Protein AF-A0A9E3J1V5-F1 (afdb_monomer_lite)

Secondary structure (DSSP, 8-state):
-----HHHHHHHHHTT---------------HHHHHHHHHHHHHHHHHHHHHHHHHTGGGEEETTTS---HHHHHHHHHHHHTT----SEEE-SHHHHHHIIIIIHHHHHHHHHHHHHHHHHHHHHHHHHHHHHHHHHHHGGG--

pLDDT: mean 81.15, std 16.42, range [46.06, 97.5]

Sequence (145 aa):
MKLPGHDAIARQADEHLVTHKVKLPRKVVEHPFRQVAKRVLMALLVLAATALIVYADRDGYNDNSDQSVDFLDAWYYATVTLSTTGYGDITPVSDAARLTNIFVITPLRVLFLIILVGTTLEVLTERTREEWRLNRWRSTLRDHT

Foldseek 3Di:
DDDPDDVVVVVVVVVPPDPVVPPPPDPPPPDPPVVLVVLVVVLVVLLVVQLVVCQVVQLQKQAQPPGGQDSVNSSVCSCCVLVVVCPPRMDGNDPVVVVCCVPPSVVSSVVSCCSVVVVVCVVVVVVVVVVVVVVVVVVVVVPDD

Structure (mmCIF, N/CA/C/O backbone):
data_AF-A0A9E3J1V5-F1
#
_entry.id   AF-A0A9E3J1V5-F1
#
loop_
_atom_site.group_PDB
_atom_site.id
_atom_site.type_symbol
_atom_site.label_atom_id
_atom_site.label_alt_id
_atom_site.label_comp_id
_atom_site.label_asym_id
_atom_site.label_entity_id
_atom_site.label_seq_id
_atom_site.pdbx_PDB_ins_code
_atom_site.Cartn_x
_atom_site.Cartn_y
_atom_site.Cartn_z
_atom_site.occupancy
_atom_site.B_iso_or_equiv
_atom_site.auth_seq_id
_atom_site.auth_comp_id
_atom_site.auth_asym_id
_atom_site.auth_atom_id
_atom_site.pdbx_PDB_model_num
ATOM 1 N N . MET A 1 1 ? -60.449 1.696 69.834 1.00 47.94 1 MET A N 1
ATOM 2 C CA . MET A 1 1 ? -60.934 1.797 68.438 1.00 47.94 1 MET A CA 1
ATOM 3 C C . MET A 1 1 ? -59.713 1.972 67.536 1.00 47.94 1 MET A C 1
ATOM 5 O O . MET A 1 1 ? -58.871 2.790 67.874 1.00 47.94 1 MET A O 1
ATOM 9 N N . LYS A 1 2 ? -59.577 1.133 66.493 1.00 46.38 2 LYS A N 1
ATOM 10 C CA . LYS A 1 2 ? -58.537 1.147 65.431 1.00 46.38 2 LYS A CA 1
ATOM 11 C C . LYS A 1 2 ? -58.362 2.571 64.838 1.00 46.38 2 LYS A C 1
ATOM 13 O O . LYS A 1 2 ? -59.318 3.333 64.867 1.00 46.38 2 LYS A O 1
ATOM 18 N N . LEU A 1 3 ? -57.219 2.975 64.270 1.00 49.66 3 LEU A N 1
ATOM 19 C CA . LEU A 1 3 ? -56.563 2.329 63.121 1.00 49.66 3 LEU A CA 1
ATOM 20 C C . LEU A 1 3 ? -55.040 2.618 63.044 1.00 49.66 3 LEU A C 1
ATOM 22 O O . LEU A 1 3 ? -54.653 3.738 62.723 1.00 49.66 3 LEU A O 1
ATOM 26 N N . PRO A 1 4 ? -54.174 1.604 63.227 1.00 53.00 4 PRO A N 1
ATOM 27 C CA . PRO A 1 4 ? -52.813 1.594 62.700 1.00 53.00 4 PRO A CA 1
ATOM 28 C C . PRO A 1 4 ? -52.885 1.071 61.258 1.00 53.00 4 PRO A C 1
ATOM 30 O O . PRO A 1 4 ? -52.998 -0.132 61.035 1.00 53.00 4 PRO A O 1
ATOM 33 N N . GLY A 1 5 ? -52.952 1.967 60.275 1.00 53.50 5 GLY A N 1
ATOM 34 C CA . GLY A 1 5 ? -53.153 1.559 58.877 1.00 53.50 5 GLY A CA 1
ATOM 35 C C . GLY A 1 5 ? -52.588 2.500 57.818 1.00 53.50 5 GLY A C 1
ATOM 36 O O . GLY A 1 5 ? -52.397 2.064 56.688 1.00 53.50 5 GLY A O 1
ATOM 37 N N . HIS A 1 6 ? -52.277 3.755 58.155 1.00 54.00 6 HIS A N 1
ATOM 38 C CA . HIS A 1 6 ? -51.800 4.721 57.160 1.00 54.00 6 HIS A CA 1
ATOM 39 C C . HIS A 1 6 ? -50.276 4.720 56.959 1.00 54.00 6 HIS A C 1
ATOM 41 O O . HIS A 1 6 ? -49.824 4.951 55.841 1.00 54.00 6 HIS A O 1
ATOM 47 N N . ASP A 1 7 ? -49.484 4.341 57.965 1.00 54.81 7 ASP A N 1
ATOM 48 C CA . ASP A 1 7 ? -48.013 4.400 57.860 1.00 54.81 7 ASP A CA 1
ATOM 49 C C . ASP A 1 7 ? -47.397 3.218 57.094 1.00 54.81 7 ASP A C 1
ATOM 51 O O . ASP A 1 7 ? -46.296 3.323 56.551 1.00 54.81 7 ASP A O 1
ATOM 55 N N . ALA A 1 8 ? -48.108 2.090 57.007 1.00 55.12 8 ALA A N 1
ATOM 56 C CA . ALA A 1 8 ? -47.655 0.934 56.233 1.00 55.12 8 ALA A CA 1
ATOM 57 C C . ALA A 1 8 ? -47.765 1.184 54.719 1.00 55.12 8 ALA A C 1
ATOM 59 O O . ALA A 1 8 ? -46.887 0.776 53.965 1.00 55.12 8 ALA A O 1
ATOM 60 N N . ILE A 1 9 ? -48.801 1.912 54.286 1.00 53.47 9 ILE A N 1
ATOM 61 C CA . ILE A 1 9 ? -49.031 2.234 52.870 1.00 53.47 9 ILE A CA 1
ATOM 62 C C . ILE A 1 9 ? -48.003 3.266 52.378 1.00 53.47 9 ILE A C 1
ATOM 64 O O . ILE A 1 9 ? -47.515 3.152 51.257 1.00 53.47 9 ILE A O 1
ATOM 68 N N . ALA A 1 10 ? -47.605 4.217 53.231 1.00 53.44 10 ALA A N 1
ATOM 69 C CA . ALA A 1 10 ? -46.575 5.203 52.901 1.00 53.44 10 ALA A CA 1
ATOM 70 C C . ALA A 1 10 ? -45.182 4.569 52.719 1.00 53.44 10 ALA A C 1
ATOM 72 O O . ALA A 1 10 ? -44.477 4.913 51.776 1.00 53.44 10 ALA A O 1
ATOM 73 N N . ARG A 1 11 ? -44.803 3.584 53.551 1.00 53.88 11 ARG A N 1
ATOM 74 C CA . ARG A 1 11 ? -43.521 2.867 53.387 1.00 53.88 11 ARG A CA 1
ATOM 75 C C . ARG A 1 11 ? -43.477 1.975 52.149 1.00 53.88 11 ARG A C 1
ATOM 77 O O . ARG A 1 11 ? -42.423 1.830 51.544 1.00 53.88 11 ARG A O 1
ATOM 84 N N . GLN A 1 12 ? -44.610 1.391 51.767 1.00 51.72 12 GLN A N 1
ATOM 85 C CA . GLN A 1 12 ? -44.681 0.496 50.612 1.00 51.72 12 GLN A CA 1
ATOM 86 C C . GLN A 1 12 ? -44.705 1.258 49.274 1.00 51.72 12 GLN A C 1
ATOM 88 O O . GLN A 1 12 ? -44.322 0.706 48.243 1.00 51.72 12 GLN A O 1
ATOM 93 N N . ALA A 1 13 ? -45.115 2.533 49.290 1.00 52.56 13 ALA A N 1
ATOM 94 C CA . ALA A 1 13 ? -45.064 3.418 48.128 1.00 52.56 13 ALA A CA 1
ATOM 95 C C . ALA A 1 13 ? -43.626 3.844 47.765 1.00 52.56 13 ALA A C 1
ATOM 97 O O . ALA A 1 13 ? -43.323 3.977 46.580 1.00 52.56 13 ALA A O 1
ATOM 98 N N . ASP A 1 14 ? -42.732 3.979 48.753 1.00 50.06 14 ASP A N 1
ATOM 99 C CA . ASP A 1 14 ? -41.327 4.360 48.532 1.00 50.06 14 ASP A CA 1
ATOM 100 C C . ASP A 1 14 ? -40.445 3.198 48.036 1.00 50.06 14 ASP A C 1
ATOM 102 O O . ASP A 1 14 ? -39.508 3.418 47.269 1.00 50.06 14 ASP A O 1
ATOM 106 N N . GLU A 1 15 ? -40.756 1.942 48.378 1.00 51.31 15 GLU A N 1
ATOM 107 C CA . GLU A 1 15 ? -40.025 0.777 47.836 1.00 51.31 15 GLU A CA 1
ATOM 108 C C . GLU A 1 15 ? -40.321 0.517 46.349 1.00 51.31 15 GLU A C 1
ATOM 110 O O . GLU A 1 15 ? -39.544 -0.143 45.656 1.00 51.31 15 GLU A O 1
ATOM 115 N N . HIS A 1 16 ? -41.412 1.084 45.829 1.00 47.44 16 HIS A N 1
ATOM 116 C CA . HIS A 1 16 ? -41.787 1.022 44.418 1.00 47.44 16 HIS A CA 1
ATOM 117 C C . HIS A 1 16 ? -41.194 2.159 43.573 1.00 47.44 16 HIS A C 1
ATOM 119 O O . HIS A 1 16 ? -41.630 2.366 42.436 1.00 47.44 16 HIS A O 1
ATOM 125 N N . LEU A 1 17 ? -40.158 2.855 44.063 1.00 55.84 17 LEU A N 1
ATOM 126 C CA . LEU A 1 17 ? -39.291 3.718 43.256 1.00 55.84 17 LEU A CA 1
ATOM 127 C C . LEU A 1 17 ? -38.452 2.869 42.293 1.00 55.84 17 LEU A C 1
ATOM 129 O O . LEU A 1 17 ? -37.264 2.612 42.474 1.00 55.84 17 LEU A O 1
ATOM 133 N N . VAL A 1 18 ? -39.150 2.407 41.256 1.00 56.94 18 VAL A N 1
ATOM 134 C CA . VAL A 1 18 ? -38.727 2.256 39.869 1.00 56.94 18 VAL A CA 1
ATOM 135 C C . VAL A 1 18 ? -37.211 2.327 39.727 1.00 56.94 18 VAL A C 1
ATOM 137 O O . VAL A 1 18 ? -36.639 3.342 39.330 1.00 56.94 18 VAL A O 1
ATOM 140 N N . THR A 1 19 ? -36.543 1.202 39.978 1.00 57.81 19 THR A N 1
ATOM 141 C CA . THR A 1 19 ? -35.204 0.976 39.441 1.00 57.81 19 THR A CA 1
ATOM 142 C C . THR A 1 19 ? -35.365 0.777 37.936 1.00 57.81 19 THR A C 1
ATOM 144 O O . THR A 1 19 ? -35.211 -0.323 37.401 1.00 57.81 19 THR A O 1
ATOM 147 N N . HIS A 1 20 ? -35.734 1.844 37.222 1.00 57.59 20 HIS A N 1
ATOM 148 C CA . HIS A 1 20 ? -35.626 1.906 35.780 1.00 57.59 20 HIS A CA 1
ATOM 149 C C . HIS A 1 20 ? -34.128 1.838 35.510 1.00 57.59 20 HIS A C 1
ATOM 151 O O . HIS A 1 20 ? -33.427 2.845 35.456 1.00 57.59 20 HIS A O 1
ATOM 157 N N . LYS A 1 21 ? -33.598 0.614 35.406 1.00 58.81 21 LYS A N 1
ATOM 158 C CA . LYS A 1 21 ? -32.290 0.377 34.815 1.00 58.81 21 LYS A CA 1
ATOM 159 C C . LYS A 1 21 ? -32.401 0.923 33.403 1.00 58.81 21 LYS A C 1
ATOM 161 O O . LYS A 1 21 ? -32.936 0.252 32.522 1.00 58.81 21 LYS A O 1
ATOM 166 N N . VAL A 1 22 ? -31.951 2.161 33.225 1.00 62.31 22 VAL A N 1
ATOM 167 C CA . VAL A 1 22 ? -31.803 2.823 31.936 1.00 62.31 22 VAL A CA 1
ATOM 168 C C . VAL A 1 22 ? -30.819 1.969 31.145 1.00 62.31 22 VAL A C 1
ATOM 170 O O . VAL A 1 22 ? -29.602 2.115 31.241 1.00 62.31 22 VAL A O 1
ATOM 173 N N . LYS A 1 23 ? -31.348 0.986 30.414 1.00 59.56 23 LYS A N 1
ATOM 174 C CA . LYS A 1 23 ? -30.593 0.228 29.427 1.00 59.56 23 LYS A CA 1
ATOM 175 C C . LYS A 1 23 ? -30.380 1.188 28.271 1.00 59.56 23 LYS A C 1
ATOM 177 O O . LYS A 1 23 ? -31.231 1.315 27.397 1.00 59.56 23 LYS A O 1
ATOM 182 N N . LEU A 1 24 ? -29.263 1.910 28.319 1.00 64.56 24 LEU A N 1
ATOM 183 C CA . LEU A 1 24 ? -28.797 2.700 27.189 1.00 64.56 24 LEU A CA 1
ATOM 184 C C . LEU A 1 24 ? -28.819 1.793 25.948 1.00 64.56 24 LEU A C 1
ATOM 186 O O . LEU A 1 24 ? -28.307 0.670 26.036 1.00 64.56 24 LEU A O 1
ATOM 190 N N . PRO A 1 25 ? -29.418 2.227 24.824 1.00 63.81 25 PRO A N 1
ATOM 191 C CA . PRO A 1 25 ? -29.404 1.461 23.590 1.00 63.81 25 PRO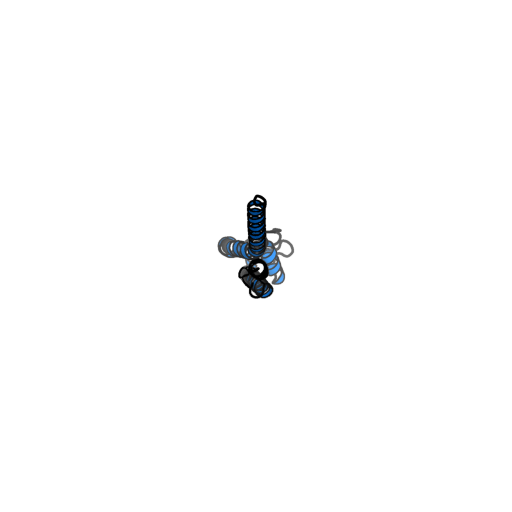 A CA 1
ATOM 192 C C . PRO A 1 25 ? -27.947 1.301 23.165 1.00 63.81 25 PRO A C 1
ATOM 194 O O . PRO A 1 25 ? -27.320 2.209 22.619 1.00 63.81 25 PRO A O 1
ATOM 197 N N . ARG A 1 26 ? -27.369 0.146 23.488 1.00 58.62 26 ARG A N 1
ATOM 198 C CA . ARG A 1 26 ? -26.054 -0.241 23.004 1.00 58.62 26 ARG A CA 1
ATOM 199 C C . ARG A 1 26 ? -26.252 -0.452 21.511 1.00 58.62 26 ARG A C 1
ATOM 201 O O . ARG A 1 26 ? -27.058 -1.300 21.134 1.00 58.62 26 ARG A O 1
ATOM 208 N N . LYS A 1 27 ? -25.587 0.348 20.670 1.00 57.09 27 LYS A N 1
ATOM 209 C CA . LYS A 1 27 ? -25.527 0.059 19.234 1.00 57.09 27 LYS A CA 1
ATOM 210 C C . LYS A 1 27 ? -25.061 -1.387 19.119 1.00 57.09 27 LYS A C 1
ATOM 212 O O . LYS A 1 27 ? -23.949 -1.712 19.533 1.00 57.09 27 LYS A O 1
ATOM 217 N N . VAL A 1 28 ? -25.952 -2.265 18.671 1.00 54.28 28 VAL A N 1
ATOM 218 C CA . VAL A 1 28 ? -25.609 -3.644 18.356 1.00 54.28 28 VAL A CA 1
ATOM 219 C C . VAL A 1 28 ? -24.644 -3.521 17.188 1.00 54.28 28 VAL A C 1
ATOM 221 O O . VAL A 1 28 ? -25.047 -3.157 16.089 1.00 54.28 28 VAL A O 1
ATOM 224 N N . VAL A 1 29 ? -23.350 -3.677 17.463 1.00 59.50 29 VAL A N 1
ATOM 225 C CA . VAL A 1 29 ? -22.313 -3.694 16.434 1.00 59.50 29 VAL A CA 1
ATOM 226 C C . VAL A 1 29 ? -22.612 -4.924 15.588 1.00 59.50 29 VAL A C 1
ATOM 228 O O . VAL A 1 29 ? -22.321 -6.047 15.998 1.00 59.50 29 VAL A O 1
ATOM 231 N N . GLU A 1 30 ? -23.303 -4.739 14.466 1.00 56.22 30 GLU A N 1
ATOM 232 C CA . GLU A 1 30 ? -23.603 -5.822 13.539 1.00 56.22 30 GLU A CA 1
ATOM 233 C C . GLU A 1 30 ? -22.280 -6.453 13.077 1.00 56.22 30 GLU A C 1
ATOM 235 O O . GLU A 1 30 ? -21.488 -5.849 12.358 1.00 56.22 30 GLU A O 1
ATOM 240 N N . HIS A 1 31 ? -22.038 -7.673 13.561 1.00 67.12 31 HIS A N 1
ATOM 241 C CA . HIS A 1 31 ? -20.937 -8.582 13.241 1.00 67.12 31 HIS A CA 1
ATOM 242 C C . HIS A 1 31 ? -19.545 -7.932 13.070 1.00 67.12 31 HIS A C 1
ATOM 244 O O . HIS A 1 31 ? -19.084 -7.768 11.935 1.00 67.12 31 HIS A O 1
ATOM 250 N N . PRO A 1 32 ? -18.805 -7.699 14.175 1.00 72.56 32 PRO A N 1
ATOM 251 C CA . PRO A 1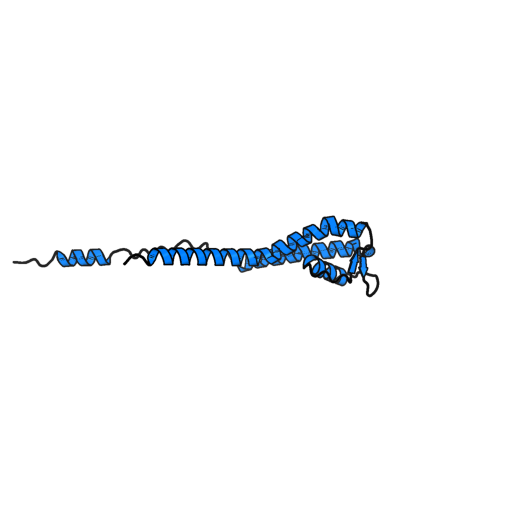 32 ? -17.422 -7.202 14.158 1.00 72.56 32 PRO A CA 1
ATOM 252 C C . PRO A 1 32 ? -16.521 -7.946 13.158 1.00 72.56 32 PRO A C 1
ATOM 254 O O . PRO A 1 32 ? -15.765 -7.340 12.403 1.00 72.56 32 PRO A O 1
ATOM 257 N N . PHE A 1 33 ? -16.683 -9.269 13.064 1.00 79.81 33 PHE A N 1
ATOM 258 C CA . PHE A 1 33 ? -15.940 -10.109 12.122 1.00 79.81 33 PHE A CA 1
ATOM 259 C C . PHE A 1 33 ? -16.212 -9.784 10.649 1.00 79.81 33 PHE A C 1
ATOM 261 O O . PHE A 1 33 ? -15.290 -9.835 9.842 1.00 79.81 33 PHE A O 1
ATOM 268 N N . ARG A 1 34 ? -17.446 -9.417 10.273 1.00 83.88 34 ARG A N 1
ATOM 269 C CA . ARG A 1 34 ? -17.776 -9.065 8.880 1.00 83.88 34 ARG A CA 1
ATOM 270 C C . ARG A 1 34 ? -17.138 -7.742 8.471 1.00 83.88 34 ARG A C 1
ATOM 272 O O . ARG A 1 34 ? -16.730 -7.601 7.322 1.00 83.88 34 ARG A O 1
ATOM 279 N N . GLN A 1 35 ? -17.044 -6.785 9.392 1.00 83.31 35 GLN A N 1
ATOM 280 C CA . GLN A 1 35 ? -16.392 -5.502 9.126 1.00 83.31 35 GLN A CA 1
ATOM 281 C C . GLN A 1 35 ? -14.884 -5.679 8.926 1.00 83.31 35 GLN A C 1
ATOM 283 O O . GLN A 1 35 ? -14.337 -5.185 7.940 1.00 83.31 35 GLN A O 1
ATOM 288 N N . VAL A 1 36 ? -14.235 -6.456 9.800 1.00 86.31 36 VAL A N 1
ATOM 289 C CA . VAL A 1 36 ? -12.813 -6.801 9.661 1.00 86.31 36 VAL A CA 1
ATOM 290 C C . VAL A 1 36 ? -12.571 -7.578 8.367 1.00 86.31 36 VAL A C 1
ATOM 292 O O . VAL A 1 36 ? -11.704 -7.197 7.588 1.00 86.31 36 VAL A O 1
ATOM 295 N N . ALA A 1 37 ? -13.381 -8.601 8.076 1.00 88.88 37 ALA A N 1
ATOM 296 C CA . ALA A 1 37 ? -13.244 -9.400 6.860 1.00 88.88 37 ALA A CA 1
ATOM 297 C C . ALA A 1 37 ? -13.365 -8.553 5.584 1.00 88.88 37 ALA A C 1
ATOM 299 O O . ALA A 1 37 ? -12.544 -8.695 4.683 1.00 88.88 37 ALA A O 1
ATOM 300 N N . LYS A 1 38 ? -14.333 -7.626 5.513 1.00 90.25 38 LYS A N 1
ATOM 301 C CA . LYS A 1 38 ? -14.459 -6.700 4.373 1.00 90.25 38 LYS A CA 1
ATOM 302 C C . LYS A 1 38 ? -13.211 -5.835 4.193 1.00 90.25 38 LYS A C 1
ATOM 304 O O . LYS A 1 38 ? -12.789 -5.620 3.064 1.00 90.25 38 LYS A O 1
ATOM 309 N N . ARG A 1 39 ? -12.612 -5.344 5.281 1.00 90.31 39 ARG A N 1
ATOM 310 C CA . ARG A 1 39 ? -11.388 -4.529 5.214 1.00 90.31 39 ARG A CA 1
ATOM 311 C C . ARG A 1 39 ? -10.175 -5.328 4.783 1.00 90.31 39 ARG A C 1
ATOM 313 O O . ARG A 1 39 ? -9.455 -4.873 3.905 1.00 90.31 39 ARG A O 1
ATOM 320 N N . VAL A 1 40 ? -9.993 -6.521 5.345 1.00 91.38 40 VAL A N 1
ATOM 321 C CA . VAL A 1 40 ? -8.934 -7.443 4.918 1.00 91.38 40 VAL A CA 1
ATOM 322 C C . VAL A 1 40 ? -9.098 -7.772 3.437 1.00 91.38 40 VAL A C 1
ATOM 324 O O . VAL A 1 40 ? -8.132 -7.682 2.692 1.00 91.38 40 VAL A O 1
ATOM 327 N N . LEU A 1 41 ? -10.322 -8.048 2.981 1.00 94.44 41 LEU A N 1
ATOM 328 C CA . LEU A 1 41 ? -10.600 -8.279 1.566 1.00 94.44 41 LEU A CA 1
ATOM 329 C C . LEU A 1 41 ? -10.233 -7.062 0.704 1.00 94.44 41 LEU A C 1
ATOM 331 O O . LEU A 1 41 ? -9.557 -7.224 -0.301 1.00 94.44 41 LEU A O 1
ATOM 335 N N . MET A 1 42 ? -10.622 -5.844 1.098 1.00 94.44 42 MET A N 1
ATOM 336 C CA . MET A 1 42 ? -10.242 -4.622 0.374 1.00 94.44 42 MET A CA 1
ATOM 337 C C . MET A 1 42 ? -8.721 -4.414 0.341 1.00 94.44 42 MET A C 1
ATOM 339 O O . MET A 1 42 ? -8.185 -4.077 -0.710 1.00 94.44 42 MET A O 1
ATOM 343 N N . ALA A 1 43 ? -8.016 -4.648 1.453 1.00 94.00 43 ALA A N 1
ATOM 344 C CA . ALA A 1 43 ? -6.557 -4.558 1.507 1.00 94.00 43 ALA A CA 1
ATOM 345 C C . ALA A 1 43 ? -5.892 -5.588 0.581 1.00 94.00 43 ALA A C 1
ATOM 347 O O . ALA A 1 43 ? -4.986 -5.239 -0.172 1.00 94.00 43 ALA A O 1
ATOM 348 N N . LEU A 1 44 ? -6.383 -6.832 0.583 1.00 95.75 44 LEU A N 1
ATOM 349 C CA . LEU A 1 44 ? -5.922 -7.886 -0.323 1.00 95.75 44 LEU A CA 1
ATOM 350 C C . LEU A 1 44 ? -6.201 -7.544 -1.789 1.00 95.75 44 LEU A C 1
ATOM 352 O O . LEU A 1 44 ? -5.356 -7.813 -2.634 1.00 95.75 44 LEU A O 1
ATOM 356 N N . LEU A 1 45 ? -7.341 -6.920 -2.101 1.00 96.69 45 LEU A N 1
ATOM 357 C CA . LEU A 1 45 ? -7.654 -6.463 -3.457 1.00 96.69 45 LEU A CA 1
ATOM 358 C C . LEU A 1 45 ? -6.708 -5.352 -3.920 1.00 96.69 45 LEU A C 1
ATOM 360 O O . LEU A 1 45 ? -6.234 -5.405 -5.049 1.00 96.69 45 LEU A O 1
ATOM 364 N N . VAL A 1 46 ? -6.405 -4.372 -3.063 1.00 96.81 46 VAL A N 1
ATOM 365 C CA . VAL A 1 46 ? -5.428 -3.310 -3.373 1.00 96.81 46 VAL A CA 1
ATOM 366 C C . VAL A 1 46 ? -4.039 -3.905 -3.607 1.00 96.81 46 VAL A C 1
ATOM 368 O O . VAL A 1 46 ? -3.357 -3.532 -4.564 1.00 96.81 46 VAL A O 1
ATOM 371 N N . LEU A 1 47 ? -3.638 -4.859 -2.767 1.00 97.06 47 LEU A N 1
ATOM 372 C CA . LEU A 1 47 ? -2.362 -5.557 -2.887 1.00 97.06 47 LEU A CA 1
ATOM 373 C C . LEU A 1 47 ? -2.287 -6.371 -4.183 1.00 97.06 47 LEU A C 1
ATOM 375 O O . LEU A 1 47 ? -1.343 -6.197 -4.949 1.00 97.06 47 LEU A O 1
ATOM 379 N N . ALA A 1 48 ? -3.306 -7.179 -4.474 1.00 97.50 48 ALA A N 1
ATOM 380 C CA . ALA A 1 48 ? -3.389 -7.957 -5.705 1.00 97.50 48 ALA A CA 1
ATOM 381 C C . ALA A 1 48 ? -3.406 -7.059 -6.950 1.00 97.50 48 ALA A C 1
ATOM 383 O O . ALA A 1 48 ? -2.696 -7.334 -7.910 1.00 97.50 48 ALA A O 1
ATOM 384 N N . ALA A 1 49 ? -4.168 -5.961 -6.932 1.00 97.50 49 ALA A N 1
ATOM 385 C CA . ALA A 1 49 ? -4.193 -4.996 -8.028 1.00 97.50 49 ALA A CA 1
ATOM 386 C C . ALA A 1 49 ? -2.804 -4.394 -8.272 1.00 97.50 49 ALA A C 1
ATOM 388 O O . ALA A 1 49 ? -2.359 -4.325 -9.412 1.00 97.50 49 ALA A O 1
ATOM 389 N N . THR A 1 50 ? -2.096 -4.017 -7.206 1.00 96.75 50 THR A N 1
ATOM 390 C CA . THR A 1 50 ? -0.737 -3.467 -7.307 1.00 96.75 50 THR A CA 1
ATOM 391 C C . THR A 1 50 ? 0.241 -4.505 -7.852 1.00 96.75 50 THR A C 1
ATOM 393 O O . THR A 1 50 ? 0.998 -4.195 -8.765 1.00 96.75 50 THR A O 1
ATOM 396 N N . ALA A 1 51 ? 0.188 -5.744 -7.356 1.00 96.81 51 ALA A N 1
ATOM 397 C CA . ALA A 1 51 ? 1.023 -6.839 -7.845 1.00 96.81 51 ALA A CA 1
ATOM 398 C C . ALA A 1 51 ? 0.774 -7.131 -9.332 1.00 96.81 51 ALA A C 1
ATOM 400 O O . ALA A 1 51 ? 1.721 -7.306 -10.090 1.00 96.81 51 ALA A O 1
ATOM 401 N N . LEU A 1 52 ? -0.487 -7.119 -9.776 1.00 97.00 52 LEU A N 1
ATOM 402 C CA . LEU A 1 52 ? -0.838 -7.307 -11.186 1.00 97.00 52 LEU A CA 1
ATOM 403 C C . LEU A 1 52 ? -0.357 -6.153 -12.071 1.00 97.00 52 LEU A C 1
ATOM 405 O O . LEU A 1 52 ? 0.121 -6.407 -13.171 1.00 97.00 52 LEU A O 1
ATOM 409 N N . ILE A 1 53 ? -0.457 -4.905 -11.600 1.00 95.50 53 ILE A N 1
ATOM 410 C CA . ILE A 1 53 ? 0.060 -3.732 -12.322 1.00 95.50 53 ILE A CA 1
ATOM 411 C C . ILE A 1 53 ? 1.577 -3.847 -12.496 1.00 95.50 53 ILE A C 1
ATOM 413 O O . ILE A 1 53 ? 2.077 -3.680 -13.603 1.00 95.50 53 ILE A O 1
ATOM 417 N N . VAL A 1 54 ? 2.296 -4.179 -11.422 1.00 95.06 54 VAL A N 1
ATOM 418 C CA . VAL A 1 54 ? 3.758 -4.342 -11.445 1.00 95.06 54 VAL A CA 1
ATOM 419 C C . VAL A 1 54 ? 4.160 -5.510 -12.338 1.00 95.06 54 VAL A C 1
ATOM 421 O O . VAL A 1 54 ? 5.080 -5.379 -13.131 1.00 95.06 54 VAL A O 1
ATOM 424 N N . TYR A 1 55 ? 3.443 -6.633 -12.266 1.00 95.06 55 TYR A N 1
ATOM 425 C CA . TYR A 1 55 ? 3.707 -7.786 -13.122 1.00 95.06 55 TYR A CA 1
ATOM 426 C C . TYR A 1 55 ? 3.458 -7.484 -14.607 1.00 95.06 55 TYR A C 1
ATOM 428 O O . TYR A 1 55 ? 4.190 -7.968 -15.466 1.00 95.06 55 TYR A O 1
ATOM 436 N N . ALA A 1 56 ? 2.445 -6.672 -14.923 1.00 93.88 56 ALA A N 1
ATOM 437 C CA . ALA A 1 56 ? 2.175 -6.242 -16.292 1.00 93.88 56 ALA A CA 1
ATOM 438 C C . ALA A 1 56 ? 3.248 -5.280 -16.833 1.00 93.88 56 ALA A C 1
ATOM 440 O O . ALA A 1 56 ? 3.555 -5.331 -18.019 1.00 93.88 56 ALA A O 1
ATOM 441 N N . ASP A 1 57 ? 3.825 -4.437 -15.973 1.00 91.62 57 ASP A N 1
ATOM 442 C CA . ASP A 1 57 ? 4.889 -3.477 -16.308 1.00 91.62 57 ASP A CA 1
ATOM 443 C C . ASP A 1 57 ? 6.296 -4.000 -15.950 1.00 91.62 57 ASP A C 1
ATOM 445 O O . ASP A 1 57 ? 7.246 -3.229 -15.836 1.00 91.62 57 ASP A O 1
ATOM 449 N N . ARG A 1 58 ? 6.444 -5.320 -15.751 1.00 90.88 58 ARG A N 1
ATOM 450 C CA . ARG A 1 58 ? 7.656 -5.957 -15.199 1.00 90.88 58 ARG A CA 1
ATOM 451 C C . ARG A 1 58 ? 8.936 -5.654 -15.972 1.00 90.88 58 ARG A C 1
ATOM 453 O O . ARG A 1 58 ? 9.996 -5.573 -15.367 1.00 90.88 58 ARG A O 1
ATOM 460 N N . ASP A 1 59 ? 8.834 -5.431 -17.282 1.00 90.12 59 ASP A N 1
ATOM 461 C CA . ASP A 1 59 ? 9.977 -5.106 -18.145 1.00 90.12 59 ASP A CA 1
ATOM 462 C C . ASP A 1 59 ? 10.597 -3.738 -17.784 1.00 90.12 59 ASP A C 1
ATOM 464 O O . ASP A 1 59 ? 11.732 -3.437 -18.146 1.00 90.12 59 ASP A O 1
ATOM 468 N N . GLY A 1 60 ? 9.850 -2.890 -17.067 1.00 90.06 60 GLY A N 1
ATOM 469 C CA . GLY A 1 60 ? 10.307 -1.610 -16.539 1.00 90.06 60 GLY A CA 1
ATOM 470 C C . GLY A 1 60 ? 10.987 -1.679 -15.169 1.00 90.06 60 GLY A C 1
ATOM 471 O O . GLY A 1 60 ? 11.439 -0.642 -14.669 1.00 90.06 60 GLY A O 1
ATOM 472 N N . TYR A 1 61 ? 11.055 -2.863 -14.561 1.00 92.69 61 TYR A N 1
ATOM 473 C CA . TYR A 1 61 ? 11.626 -3.096 -13.239 1.00 92.69 61 TYR A CA 1
ATOM 474 C C . TYR A 1 61 ? 12.919 -3.900 -13.337 1.00 92.69 61 TYR A C 1
ATOM 476 O O . TYR A 1 61 ? 13.100 -4.712 -14.237 1.00 92.69 61 TYR A O 1
ATOM 484 N N . ASN A 1 62 ? 13.818 -3.665 -12.386 1.00 92.06 62 ASN A N 1
ATOM 485 C CA . ASN A 1 62 ? 15.052 -4.422 -12.248 1.00 92.06 62 ASN A CA 1
ATOM 486 C C . ASN A 1 62 ? 15.119 -5.033 -10.849 1.00 92.06 62 ASN A C 1
ATOM 488 O O . ASN A 1 62 ? 15.013 -4.300 -9.858 1.00 92.06 62 ASN A O 1
ATOM 492 N N . ASP A 1 63 ? 15.312 -6.348 -10.792 1.00 92.31 63 ASP A N 1
ATOM 493 C CA . ASP A 1 63 ? 15.713 -7.065 -9.584 1.00 92.31 63 ASP A CA 1
ATOM 494 C C . ASP A 1 63 ? 17.246 -7.111 -9.518 1.00 92.31 63 ASP A C 1
ATOM 496 O O . ASP A 1 63 ? 17.920 -7.450 -10.4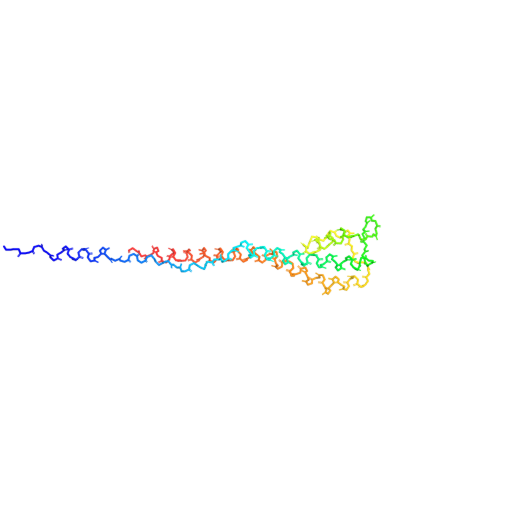92 1.00 92.31 63 ASP A O 1
ATOM 500 N N . ASN A 1 64 ? 17.823 -6.757 -8.373 1.00 87.38 64 ASN A N 1
ATOM 501 C CA . ASN A 1 64 ? 19.270 -6.829 -8.173 1.00 87.38 64 ASN A CA 1
ATOM 502 C C . ASN A 1 64 ? 19.830 -8.265 -8.179 1.00 87.38 64 ASN A C 1
ATOM 504 O O . ASN A 1 64 ? 21.042 -8.433 -8.320 1.00 87.38 64 ASN A O 1
ATOM 508 N N . SER A 1 65 ? 18.984 -9.279 -8.004 1.00 86.19 65 SER A N 1
ATOM 509 C CA . SER A 1 65 ? 19.379 -10.686 -7.900 1.00 86.19 65 SER A CA 1
ATOM 510 C C . SER A 1 65 ? 19.605 -11.321 -9.272 1.00 86.19 65 SER A C 1
ATOM 512 O O . SER A 1 65 ? 20.663 -11.905 -9.509 1.00 86.19 65 SER A O 1
ATOM 514 N N . ASP A 1 66 ? 18.642 -11.191 -10.186 1.00 86.25 66 ASP A N 1
ATOM 515 C CA . ASP A 1 66 ? 18.671 -11.847 -11.501 1.00 86.25 66 ASP A CA 1
ATOM 516 C C . ASP A 1 66 ? 18.218 -10.956 -12.676 1.00 86.25 66 ASP A C 1
ATOM 518 O O . ASP A 1 66 ? 18.190 -11.420 -13.816 1.00 86.25 66 ASP A O 1
ATOM 522 N N . GLN A 1 67 ? 17.983 -9.660 -12.429 1.00 82.50 67 GLN A N 1
ATOM 523 C CA . GLN A 1 67 ? 17.602 -8.638 -13.419 1.00 82.50 67 GLN A CA 1
ATOM 524 C C . GLN A 1 67 ? 16.218 -8.825 -14.055 1.00 82.50 67 GLN A C 1
ATOM 526 O O . GLN A 1 67 ? 15.875 -8.095 -14.986 1.00 82.50 67 GLN A O 1
ATOM 531 N N . SER A 1 68 ? 15.395 -9.745 -13.553 1.00 87.25 68 SER A N 1
ATOM 532 C CA . SER A 1 68 ? 14.023 -9.941 -14.023 1.00 87.25 68 SER A CA 1
ATOM 533 C C . SER A 1 68 ? 13.038 -9.937 -12.863 1.00 87.25 68 SER A C 1
ATOM 535 O O . SER A 1 68 ? 13.395 -10.258 -11.744 1.00 87.25 68 SER A O 1
ATOM 537 N N . VAL A 1 69 ? 11.789 -9.548 -13.120 1.00 91.62 69 VAL A N 1
ATOM 538 C CA . VAL A 1 69 ? 10.729 -9.595 -12.104 1.00 91.62 69 VAL A CA 1
ATOM 539 C C . VAL A 1 69 ? 9.729 -10.677 -12.485 1.00 91.62 69 VAL A C 1
ATOM 541 O O . VAL A 1 69 ? 8.966 -10.528 -13.449 1.00 91.62 69 VAL A O 1
ATOM 544 N N . ASP A 1 70 ? 9.713 -11.763 -11.715 1.00 94.00 70 ASP A N 1
ATOM 545 C CA . ASP A 1 70 ? 8.720 -12.818 -11.855 1.00 94.00 70 ASP A CA 1
ATOM 546 C C . ASP A 1 70 ? 7.407 -12.472 -11.141 1.00 94.00 70 ASP A C 1
ATOM 548 O O . ASP A 1 70 ? 7.237 -11.443 -10.481 1.00 94.00 70 ASP A O 1
ATOM 552 N N . PHE A 1 71 ? 6.409 -13.347 -11.292 1.00 93.50 71 PHE A N 1
ATOM 553 C CA . PHE A 1 71 ? 5.099 -13.146 -10.672 1.00 93.50 71 PHE A CA 1
ATOM 554 C C . PHE A 1 71 ? 5.198 -13.037 -9.148 1.00 93.50 71 PHE A C 1
ATOM 556 O O . PHE A 1 71 ? 4.552 -12.178 -8.553 1.00 93.50 71 PHE A O 1
ATOM 563 N N . LEU A 1 72 ? 6.013 -13.879 -8.508 1.00 95.00 72 LEU A N 1
ATOM 564 C CA . LEU A 1 72 ? 6.205 -13.821 -7.059 1.00 95.00 72 LEU A CA 1
ATOM 565 C C . LEU A 1 72 ? 6.934 -12.542 -6.633 1.00 95.00 72 LEU A C 1
ATOM 567 O O . LEU A 1 72 ? 6.539 -11.933 -5.637 1.00 95.00 72 LEU A O 1
ATOM 571 N N . ASP A 1 73 ? 7.903 -12.086 -7.421 1.00 94.88 73 ASP A N 1
ATOM 572 C CA . ASP A 1 73 ? 8.666 -10.865 -7.154 1.00 94.88 73 ASP A CA 1
ATOM 573 C C . ASP A 1 73 ? 7.785 -9.619 -7.262 1.00 94.88 73 ASP A C 1
ATOM 575 O O . ASP A 1 73 ? 7.889 -8.705 -6.446 1.00 94.88 73 ASP A O 1
ATOM 579 N N . ALA A 1 74 ? 6.818 -9.611 -8.184 1.00 95.75 74 ALA A N 1
ATOM 580 C CA . ALA A 1 74 ? 5.814 -8.552 -8.269 1.00 95.75 74 ALA A CA 1
ATOM 581 C C . ALA A 1 74 ? 4.916 -8.493 -7.016 1.00 95.75 74 ALA A C 1
ATOM 583 O O . ALA A 1 74 ? 4.607 -7.406 -6.517 1.00 95.75 74 ALA A O 1
ATOM 584 N N . TRP A 1 75 ? 4.515 -9.648 -6.468 1.00 97.38 75 TRP A N 1
ATOM 585 C CA . TRP A 1 75 ? 3.761 -9.718 -5.207 1.00 97.38 75 TRP A CA 1
ATOM 586 C C . TRP A 1 75 ? 4.595 -9.281 -4.006 1.00 97.38 75 TRP A C 1
ATOM 588 O O . TRP A 1 75 ? 4.096 -8.572 -3.123 1.00 97.38 75 TRP A O 1
ATOM 598 N N . TYR A 1 76 ? 5.863 -9.677 -3.980 1.00 96.50 76 TYR A N 1
ATOM 599 C CA . TYR A 1 76 ? 6.818 -9.246 -2.974 1.00 96.50 76 TYR A CA 1
ATOM 600 C C . TYR A 1 76 ? 7.023 -7.725 -3.027 1.00 96.50 76 TYR A C 1
ATOM 602 O O . TYR A 1 76 ? 6.769 -7.046 -2.029 1.00 96.50 76 TYR A O 1
ATOM 610 N N . TYR A 1 77 ? 7.340 -7.168 -4.199 1.00 96.38 77 TYR A N 1
ATOM 611 C CA . TYR A 1 77 ? 7.492 -5.730 -4.414 1.00 96.38 77 TYR A CA 1
ATOM 612 C C . TYR A 1 77 ? 6.236 -4.957 -4.001 1.00 96.38 77 TYR A C 1
ATOM 614 O O . TYR A 1 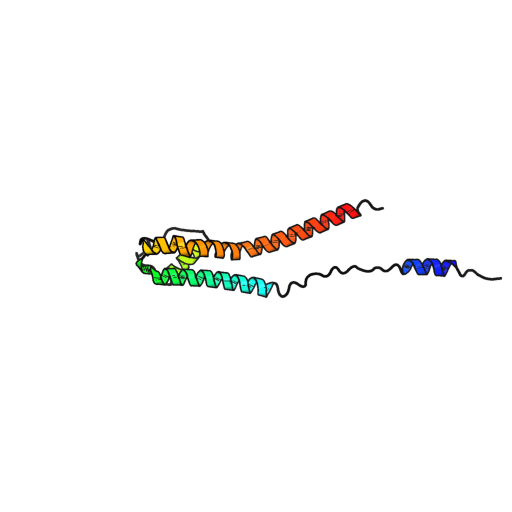77 ? 6.332 -3.958 -3.283 1.00 96.38 77 TYR A O 1
ATOM 622 N N . ALA A 1 78 ? 5.049 -5.423 -4.407 1.00 96.75 78 ALA A N 1
ATOM 623 C CA . ALA A 1 78 ? 3.783 -4.798 -4.035 1.00 96.75 78 ALA A CA 1
ATOM 624 C C . ALA A 1 78 ? 3.593 -4.788 -2.514 1.00 96.75 78 ALA A C 1
ATOM 626 O O . ALA A 1 78 ? 3.253 -3.752 -1.945 1.00 96.75 78 ALA A O 1
ATOM 627 N N . THR A 1 79 ? 3.865 -5.908 -1.843 1.00 96.75 79 THR A N 1
ATOM 628 C CA . THR A 1 79 ? 3.748 -6.015 -0.383 1.00 96.75 79 THR A CA 1
ATOM 629 C C . THR A 1 79 ? 4.704 -5.053 0.316 1.00 96.75 79 THR A C 1
ATOM 631 O O . THR A 1 79 ? 4.255 -4.240 1.118 1.00 96.75 79 THR A O 1
ATOM 634 N N . VAL A 1 80 ? 5.993 -5.093 -0.034 1.00 96.69 80 VAL A N 1
ATOM 635 C CA . VAL A 1 80 ? 7.072 -4.279 0.556 1.00 96.69 80 VAL A CA 1
ATOM 636 C C . VAL A 1 80 ? 6.866 -2.783 0.311 1.00 96.69 80 VAL A C 1
ATOM 638 O O . VAL A 1 80 ? 7.168 -1.953 1.174 1.00 96.69 80 VAL A O 1
ATOM 641 N N . THR A 1 81 ? 6.344 -2.418 -0.859 1.00 96.25 81 THR A N 1
ATOM 642 C CA . THR A 1 81 ? 6.106 -1.020 -1.235 1.00 96.25 81 THR A CA 1
ATOM 643 C C . THR A 1 81 ? 4.838 -0.469 -0.585 1.00 96.25 81 THR A C 1
ATOM 645 O O . THR A 1 81 ? 4.865 0.633 -0.028 1.00 96.25 81 THR A O 1
ATOM 648 N N . LEU A 1 82 ? 3.727 -1.219 -0.607 1.00 96.12 82 LEU A N 1
ATOM 649 C CA . LEU A 1 82 ? 2.463 -0.801 0.013 1.00 96.12 82 LEU A CA 1
ATOM 650 C C . LEU A 1 82 ? 2.547 -0.776 1.544 1.00 96.12 82 LEU A C 1
ATOM 652 O O . LEU A 1 82 ? 1.947 0.099 2.167 1.00 96.12 82 LEU A O 1
ATOM 656 N N . SER A 1 83 ? 3.321 -1.683 2.152 1.00 94.19 83 SER A N 1
ATOM 657 C CA . SER A 1 83 ? 3.600 -1.684 3.593 1.00 94.19 83 SER A CA 1
ATOM 658 C C . SER A 1 83 ? 4.539 -0.561 4.031 1.00 94.19 83 SER A C 1
ATOM 660 O O . SER A 1 83 ? 4.811 -0.438 5.224 1.00 94.19 83 SER A O 1
ATOM 662 N N . THR A 1 84 ? 5.056 0.248 3.097 1.00 94.62 84 THR A N 1
ATOM 663 C CA . THR A 1 84 ? 6.103 1.259 3.329 1.00 94.62 84 THR A CA 1
ATOM 664 C C . THR A 1 84 ? 7.412 0.704 3.897 1.00 94.62 84 THR A C 1
ATOM 666 O O . THR A 1 84 ? 8.202 1.463 4.447 1.00 94.62 84 THR A O 1
ATOM 669 N N . THR A 1 85 ? 7.671 -0.599 3.755 1.00 95.81 85 THR A N 1
ATOM 670 C CA . THR A 1 85 ? 8.940 -1.203 4.186 1.00 95.81 85 THR A CA 1
ATOM 671 C C . THR A 1 85 ? 10.080 -0.805 3.249 1.00 95.81 85 THR A C 1
ATOM 673 O O . THR A 1 85 ? 11.111 -0.343 3.722 1.00 95.81 85 THR A O 1
ATOM 676 N N . GLY A 1 86 ? 9.872 -0.938 1.933 1.00 93.31 86 GLY A N 1
ATOM 677 C CA . GLY A 1 86 ? 10.762 -0.406 0.895 1.00 93.31 86 GLY A CA 1
ATOM 678 C C . GLY A 1 86 ? 12.216 -0.887 0.950 1.00 93.31 86 GLY A C 1
ATOM 679 O O . GLY A 1 86 ? 13.110 -0.058 1.078 1.00 93.31 86 GLY A O 1
ATOM 680 N N . TYR A 1 87 ? 12.468 -2.194 0.816 1.00 94.44 87 TYR A N 1
ATOM 681 C CA . TYR A 1 87 ? 13.833 -2.746 0.842 1.00 94.44 87 TYR A CA 1
ATOM 682 C C . TYR A 1 87 ? 14.745 -2.221 -0.279 1.00 94.44 87 TYR A C 1
ATOM 684 O O . TYR A 1 87 ? 15.942 -2.058 -0.056 1.00 94.44 87 TYR A O 1
ATOM 692 N N . GLY A 1 88 ? 14.184 -1.903 -1.452 1.00 92.00 88 GLY A N 1
ATOM 693 C CA . GLY A 1 88 ? 14.926 -1.303 -2.571 1.00 92.00 88 GLY A CA 1
ATOM 694 C C . GLY A 1 88 ? 15.757 -2.293 -3.394 1.00 92.00 88 GLY A C 1
ATOM 695 O O . GLY A 1 88 ? 16.614 -1.880 -4.168 1.00 92.00 88 GLY A O 1
ATOM 696 N N . ASP A 1 89 ? 15.504 -3.584 -3.227 1.00 92.75 89 ASP A N 1
ATOM 697 C CA . ASP A 1 89 ? 16.044 -4.693 -4.012 1.00 92.75 89 ASP A CA 1
ATOM 698 C C . ASP A 1 89 ? 15.424 -4.792 -5.411 1.00 92.75 89 ASP A C 1
ATOM 700 O O . ASP A 1 89 ? 16.145 -5.000 -6.384 1.00 92.75 89 ASP A O 1
ATOM 704 N N . ILE A 1 90 ? 14.114 -4.554 -5.514 1.00 94.31 90 ILE A N 1
ATOM 705 C CA . ILE A 1 90 ? 13.393 -4.417 -6.783 1.00 94.31 90 ILE A CA 1
ATOM 706 C C . ILE A 1 90 ? 12.999 -2.957 -6.970 1.00 94.31 90 ILE A C 1
ATOM 708 O O . ILE A 1 90 ? 12.330 -2.360 -6.117 1.00 94.31 90 ILE A O 1
ATOM 712 N N . THR A 1 91 ? 13.392 -2.358 -8.095 1.00 93.69 91 THR A N 1
ATOM 713 C CA . THR A 1 91 ? 13.138 -0.933 -8.352 1.00 93.69 91 THR A CA 1
ATOM 714 C C . THR A 1 91 ? 12.707 -0.650 -9.792 1.00 93.69 91 THR A C 1
ATOM 716 O O . THR A 1 91 ? 13.158 -1.326 -10.717 1.00 93.69 91 THR A O 1
ATOM 719 N N . PRO A 1 92 ? 11.835 0.355 -10.013 1.00 94.06 92 PRO A N 1
ATOM 720 C CA . PRO A 1 92 ? 11.474 0.788 -11.357 1.00 94.06 92 PRO A CA 1
ATOM 721 C C . P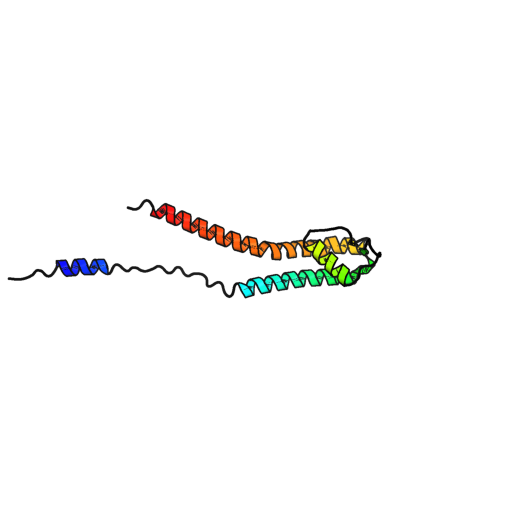RO A 1 92 ? 12.641 1.553 -11.992 1.00 94.06 92 PRO A C 1
ATOM 723 O O . PRO A 1 92 ? 13.051 2.624 -11.521 1.00 94.06 92 PRO A O 1
ATOM 726 N N . VAL A 1 93 ? 13.161 1.017 -13.090 1.00 93.94 93 VAL A N 1
ATOM 727 C CA . VAL A 1 93 ? 14.279 1.604 -13.835 1.00 93.94 93 VAL A CA 1
ATOM 728 C C . VAL A 1 93 ? 13.808 2.398 -15.048 1.00 93.94 93 VAL A C 1
ATOM 730 O O . VAL A 1 93 ? 14.443 3.396 -15.387 1.00 93.94 93 VAL A O 1
ATOM 733 N N . SER A 1 94 ? 12.679 2.017 -15.652 1.00 94.38 94 SER A N 1
ATOM 734 C CA . SER A 1 94 ? 12.109 2.724 -16.801 1.00 94.38 94 SER A CA 1
ATOM 735 C C . SER A 1 94 ? 11.333 3.981 -16.389 1.00 94.38 94 SER A C 1
ATOM 737 O O . SER A 1 94 ? 10.757 4.061 -15.300 1.00 94.38 94 SER A O 1
ATOM 739 N N . ASP A 1 95 ? 11.276 4.973 -17.283 1.00 95.56 95 ASP A N 1
ATOM 740 C CA . ASP A 1 95 ? 10.502 6.199 -17.051 1.00 95.56 95 ASP A CA 1
ATOM 741 C C . ASP A 1 95 ? 9.001 5.908 -16.905 1.00 95.56 95 ASP A C 1
ATOM 743 O O . ASP A 1 95 ? 8.333 6.501 -16.057 1.00 95.56 95 ASP A O 1
ATOM 747 N N . ALA A 1 96 ? 8.481 4.946 -17.674 1.00 93.06 96 ALA A N 1
ATOM 748 C CA . ALA A 1 96 ? 7.094 4.499 -17.576 1.00 93.06 96 ALA A CA 1
ATOM 749 C C . ALA A 1 96 ? 6.791 3.896 -16.193 1.00 93.06 96 ALA A C 1
ATOM 751 O O . ALA A 1 96 ? 5.858 4.348 -15.527 1.00 93.06 96 ALA A O 1
ATOM 752 N N . ALA A 1 97 ? 7.629 2.975 -15.705 1.00 93.56 97 ALA A N 1
ATOM 753 C CA . ALA A 1 97 ? 7.450 2.351 -14.395 1.00 93.56 97 ALA A CA 1
ATOM 754 C C . ALA A 1 97 ? 7.568 3.367 -13.250 1.00 93.56 97 ALA A C 1
ATOM 756 O O . ALA A 1 97 ? 6.830 3.308 -12.262 1.00 93.56 97 ALA A O 1
ATOM 757 N N . ARG A 1 98 ? 8.446 4.369 -13.389 1.00 95.50 98 ARG A N 1
ATOM 758 C CA . ARG A 1 98 ? 8.551 5.480 -12.429 1.00 95.50 98 ARG A CA 1
ATOM 759 C C . ARG A 1 98 ? 7.282 6.326 -12.395 1.00 95.50 98 ARG A C 1
ATOM 761 O O . ARG A 1 98 ? 6.803 6.642 -11.305 1.00 95.50 98 ARG A O 1
ATOM 768 N N . LEU A 1 99 ? 6.713 6.660 -13.553 1.00 96.31 99 LEU A N 1
ATOM 769 C CA . LEU A 1 99 ? 5.443 7.384 -13.632 1.00 96.31 99 LEU A CA 1
ATOM 770 C C . LEU A 1 99 ? 4.303 6.569 -13.012 1.00 96.31 99 LEU A C 1
ATOM 772 O O . LEU A 1 99 ? 3.560 7.105 -12.190 1.00 96.31 99 LEU A O 1
ATOM 776 N N . THR A 1 100 ? 4.206 5.273 -13.319 1.00 94.50 100 THR A N 1
ATOM 777 C CA . THR A 1 100 ? 3.236 4.361 -12.693 1.00 94.50 100 THR A CA 1
ATOM 778 C C . THR A 1 100 ? 3.395 4.346 -11.172 1.00 94.50 100 THR A C 1
ATOM 780 O O . THR A 1 100 ? 2.414 4.459 -10.433 1.00 94.50 100 THR A O 1
ATOM 783 N N . ASN A 1 101 ? 4.629 4.295 -10.669 1.00 94.31 101 ASN A N 1
ATOM 784 C CA . ASN A 1 101 ? 4.887 4.295 -9.233 1.00 94.31 101 ASN A CA 1
ATOM 785 C C . ASN A 1 101 ? 4.425 5.601 -8.549 1.00 94.31 101 ASN A C 1
ATOM 787 O O . ASN A 1 101 ? 3.804 5.588 -7.480 1.00 94.31 101 ASN A O 1
ATOM 791 N N . ILE A 1 102 ? 4.668 6.743 -9.194 1.00 95.38 102 ILE A N 1
ATOM 792 C CA . ILE A 1 102 ? 4.273 8.062 -8.683 1.00 95.38 102 ILE A CA 1
ATOM 793 C C . ILE A 1 102 ? 2.752 8.245 -8.728 1.00 95.38 102 ILE A C 1
ATOM 795 O O . ILE A 1 102 ? 2.150 8.632 -7.728 1.00 95.38 102 ILE A O 1
ATOM 799 N N . PHE A 1 103 ? 2.117 7.973 -9.867 1.00 97.06 103 PHE A N 1
ATOM 800 C CA . PHE A 1 103 ? 0.713 8.325 -10.086 1.00 97.06 103 PHE A CA 1
ATOM 801 C C . PHE A 1 103 ? -0.279 7.236 -9.674 1.00 97.06 103 PHE A C 1
ATOM 803 O O . PHE A 1 103 ? -1.433 7.554 -9.402 1.00 97.06 103 PHE A O 1
ATOM 810 N N . VAL A 1 104 ? 0.146 5.973 -9.600 1.00 95.94 104 VAL A N 1
ATOM 811 C CA . VAL A 1 104 ? -0.744 4.835 -9.319 1.00 95.94 104 VAL A CA 1
ATOM 812 C C . VAL A 1 104 ? -0.382 4.161 -8.000 1.00 95.94 104 VAL A C 1
ATOM 814 O O . VAL A 1 104 ? -1.217 4.084 -7.097 1.00 95.94 104 VAL A O 1
ATOM 817 N N . ILE A 1 105 ? 0.869 3.722 -7.839 1.00 95.19 105 ILE A N 1
ATOM 818 C CA . ILE A 1 105 ? 1.275 2.947 -6.653 1.00 95.19 105 ILE A CA 1
ATOM 819 C C . ILE A 1 105 ? 1.262 3.821 -5.394 1.00 95.19 105 ILE A C 1
ATOM 821 O O . ILE A 1 105 ? 0.813 3.379 -4.338 1.00 95.19 105 ILE A O 1
ATOM 825 N N . THR A 1 106 ? 1.683 5.085 -5.486 1.00 96.31 106 THR A N 1
ATOM 826 C CA . THR A 1 106 ? 1.699 5.997 -4.330 1.00 96.31 106 THR A CA 1
ATOM 827 C C . THR A 1 106 ? 0.292 6.251 -3.758 1.00 96.31 106 THR A C 1
ATOM 829 O O . THR A 1 106 ? 0.127 6.089 -2.545 1.00 96.31 106 THR A O 1
ATOM 832 N N . PRO A 1 107 ? -0.749 6.572 -4.554 1.00 96.94 107 PRO A N 1
ATOM 833 C CA . PRO A 1 107 ? -2.123 6.618 -4.047 1.00 96.94 107 PRO A CA 1
ATOM 834 C C . PRO A 1 107 ? -2.627 5.286 -3.475 1.00 96.94 107 PRO A C 1
ATOM 836 O O . PRO A 1 107 ? -3.245 5.281 -2.408 1.00 96.94 107 PRO A O 1
ATOM 839 N N . LEU A 1 108 ? -2.335 4.154 -4.131 1.00 96.62 108 LEU A N 1
ATOM 840 C CA . LEU A 1 108 ? -2.721 2.824 -3.633 1.00 96.62 108 LEU A CA 1
ATOM 841 C C . LEU A 1 108 ? -2.074 2.509 -2.280 1.00 96.62 108 LEU A C 1
ATOM 843 O O . LEU A 1 108 ? -2.739 1.976 -1.395 1.00 96.62 108 LEU A O 1
ATOM 847 N N . ARG A 1 109 ? -0.816 2.910 -2.077 1.00 95.94 109 ARG A N 1
ATOM 848 C CA . ARG A 1 109 ? -0.100 2.807 -0.799 1.00 95.94 109 ARG A CA 1
ATOM 849 C C . ARG A 1 109 ? -0.788 3.599 0.303 1.00 95.94 109 ARG A C 1
ATOM 851 O O . ARG A 1 109 ? -1.001 3.072 1.390 1.00 95.94 109 ARG A O 1
ATOM 858 N N . VAL A 1 110 ? -1.182 4.844 0.028 1.00 95.62 110 VAL A N 1
ATOM 859 C CA . VAL A 1 110 ? -1.923 5.663 1.003 1.00 95.62 110 VAL A CA 1
ATOM 860 C C . VAL A 1 110 ? -3.253 4.997 1.362 1.00 95.62 110 VAL A C 1
ATOM 862 O O . VAL A 1 110 ? -3.576 4.876 2.542 1.00 95.62 110 VAL A O 1
ATOM 865 N N . LEU A 1 111 ? -3.996 4.501 0.368 1.00 94.81 111 LEU A N 1
ATOM 866 C CA . LEU A 1 111 ? -5.246 3.776 0.598 1.00 94.81 111 LEU A CA 1
ATOM 867 C C . LEU A 1 111 ? -5.028 2.509 1.437 1.00 94.81 111 LEU A C 1
ATOM 869 O O . LEU A 1 111 ? -5.770 2.269 2.390 1.00 94.81 111 LEU A O 1
ATOM 873 N N . PHE A 1 112 ? -4.003 1.721 1.115 1.00 95.12 112 PHE A N 1
ATOM 874 C CA . PHE A 1 112 ? -3.649 0.507 1.843 1.00 95.12 112 PHE A CA 1
ATOM 875 C C . PHE A 1 112 ? -3.367 0.805 3.321 1.00 95.12 112 PHE A C 1
ATOM 877 O O . PHE A 1 112 ? -3.939 0.158 4.200 1.00 95.12 112 PHE A O 1
ATOM 884 N N . LEU A 1 113 ? -2.569 1.838 3.606 1.00 93.12 113 LEU A N 1
ATOM 885 C CA . LEU A 1 113 ? -2.279 2.269 4.975 1.00 93.12 113 LEU A CA 1
ATOM 886 C C . LEU A 1 113 ? -3.528 2.763 5.707 1.00 93.12 113 LEU A C 1
ATOM 888 O O . LEU A 1 113 ? -3.707 2.436 6.876 1.00 93.12 113 LEU A O 1
ATOM 892 N N . ILE A 1 114 ? -4.417 3.505 5.040 1.00 91.88 114 ILE A N 1
ATOM 893 C CA . ILE A 1 114 ? -5.687 3.941 5.639 1.00 91.88 114 ILE A CA 1
ATOM 894 C C . ILE A 1 114 ? -6.545 2.733 6.024 1.00 91.88 114 ILE A C 1
ATOM 896 O O . ILE A 1 114 ? -7.114 2.713 7.113 1.00 91.88 114 ILE A O 1
ATOM 900 N N . ILE A 1 115 ? -6.629 1.711 5.170 1.00 91.12 115 ILE A N 1
ATOM 901 C CA . ILE A 1 115 ? -7.401 0.496 5.465 1.00 91.12 115 ILE A CA 1
ATOM 902 C C . ILE A 1 115 ? -6.772 -0.273 6.634 1.00 91.12 115 ILE A C 1
ATOM 904 O O . ILE A 1 115 ? -7.495 -0.738 7.521 1.00 91.12 115 ILE A O 1
ATOM 908 N N . LEU A 1 116 ? -5.441 -0.385 6.646 1.00 87.25 116 LEU A N 1
ATOM 909 C CA . LEU A 1 116 ? -4.692 -1.134 7.651 1.00 87.25 116 LEU A CA 1
ATOM 910 C C . LEU A 1 116 ? -4.713 -0.453 9.027 1.00 87.25 116 LEU A C 1
ATOM 912 O O . LEU A 1 116 ? -5.007 -1.095 10.031 1.00 87.25 116 LEU A O 1
ATOM 916 N N . VAL A 1 117 ? -4.418 0.846 9.078 1.00 88.31 117 VAL A N 1
ATOM 917 C CA . VAL A 1 117 ? -4.321 1.636 10.317 1.00 88.31 117 VAL A CA 1
ATOM 918 C C . VAL A 1 117 ? -5.699 2.104 10.791 1.00 88.31 117 VAL A C 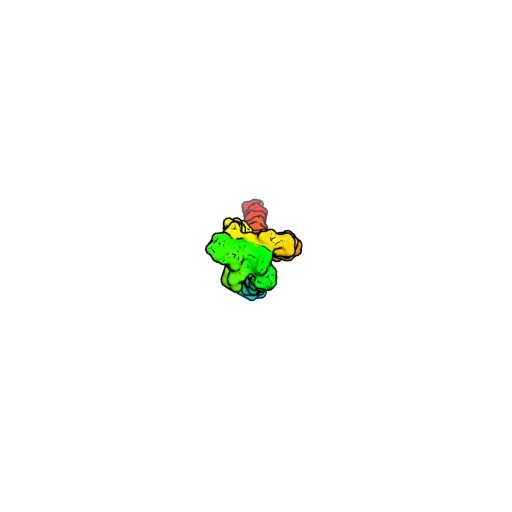1
ATOM 920 O O . VAL A 1 117 ? -5.936 2.237 11.993 1.00 88.31 117 VAL A O 1
ATOM 923 N N . GLY A 1 118 ? -6.636 2.317 9.864 1.00 82.00 118 GLY A N 1
ATOM 924 C CA . GLY A 1 118 ? -7.970 2.838 10.152 1.00 82.00 118 GLY A CA 1
ATOM 925 C C . GLY A 1 118 ? -8.789 1.953 11.089 1.00 82.00 118 GLY A C 1
ATOM 926 O O . GLY A 1 118 ? -9.551 2.481 11.889 1.00 82.00 118 GLY A O 1
ATOM 927 N N . THR A 1 119 ? -8.606 0.628 11.065 1.00 75.69 119 THR A N 1
ATOM 928 C CA . THR A 1 119 ? -9.234 -0.298 12.033 1.00 75.69 119 THR A CA 1
ATOM 929 C C . THR A 1 119 ? -8.761 -0.042 13.453 1.00 75.69 119 THR A C 1
ATOM 931 O O . THR A 1 119 ? -9.576 0.118 14.357 1.00 75.69 119 THR A O 1
ATOM 934 N N . THR A 1 120 ? -7.448 0.027 13.650 1.00 77.69 120 THR A N 1
ATOM 935 C CA . THR A 1 120 ? -6.850 0.241 14.966 1.00 77.69 120 THR A CA 1
ATOM 936 C C . THR A 1 120 ? -7.207 1.618 15.503 1.00 77.69 120 THR A C 1
ATOM 938 O O . THR A 1 120 ? -7.589 1.730 16.666 1.00 77.69 120 THR A O 1
ATOM 941 N N . LEU A 1 121 ? -7.144 2.659 14.665 1.00 81.19 121 LEU A N 1
ATOM 942 C CA . LEU A 1 121 ? -7.513 4.015 15.073 1.00 81.19 121 LEU A CA 1
ATOM 943 C C . LEU A 1 121 ? -8.996 4.134 15.422 1.00 81.19 121 LEU A C 1
ATOM 945 O O . LEU A 1 121 ? -9.324 4.784 16.410 1.00 81.19 121 LEU A O 1
ATOM 949 N N . GLU A 1 122 ? -9.889 3.510 14.657 1.00 78.06 122 GLU A N 1
ATOM 950 C CA . GLU A 1 122 ? -11.325 3.495 14.948 1.00 78.06 122 GLU A CA 1
ATOM 951 C C . GLU A 1 122 ? -11.614 2.793 16.275 1.00 78.06 122 GLU A C 1
ATOM 953 O O . GLU A 1 122 ? -12.240 3.386 17.152 1.00 78.06 122 GLU A O 1
ATOM 958 N N . VAL A 1 123 ? -11.071 1.587 16.471 1.00 77.38 123 VAL A N 1
ATOM 959 C CA . VAL A 1 123 ? -11.244 0.823 17.714 1.00 77.38 123 VAL A CA 1
ATOM 960 C C . VAL A 1 123 ? -10.668 1.586 18.903 1.00 77.38 123 VAL A C 1
ATOM 962 O O . VAL A 1 123 ? -11.334 1.713 19.928 1.00 77.38 123 VAL A O 1
ATOM 965 N N . LEU A 1 124 ? -9.455 2.130 18.786 1.00 77.50 124 LEU A N 1
ATOM 966 C CA . LEU A 1 124 ? -8.838 2.897 19.864 1.00 77.50 124 LEU A CA 1
ATOM 967 C C . LEU A 1 124 ? -9.659 4.149 20.185 1.00 77.50 124 LEU A C 1
ATOM 969 O O . LEU A 1 124 ? -9.950 4.406 21.349 1.00 77.50 124 LEU A O 1
ATOM 973 N N . THR A 1 125 ? -10.100 4.887 19.165 1.00 78.06 125 THR A N 1
ATOM 974 C CA . THR A 1 125 ? -10.906 6.103 19.342 1.00 78.06 125 THR A CA 1
ATOM 975 C C . THR A 1 125 ? -12.238 5.805 20.026 1.00 78.06 125 THR A C 1
ATOM 977 O O . THR A 1 125 ? -12.652 6.558 20.911 1.00 78.06 125 THR A O 1
ATOM 980 N N . GLU A 1 126 ? -12.916 4.719 19.648 1.00 76.81 126 GLU A N 1
ATOM 981 C CA . GLU A 1 126 ? -14.153 4.285 20.301 1.00 76.81 126 GLU A CA 1
ATOM 982 C C . GLU A 1 126 ? -13.912 3.954 21.776 1.00 76.81 126 GLU A C 1
ATOM 984 O O . GLU A 1 126 ? -14.596 4.504 22.643 1.00 76.81 126 GLU A O 1
ATOM 989 N N . ARG A 1 127 ? -12.885 3.150 22.079 1.00 72.94 127 ARG A N 1
ATOM 990 C CA . ARG A 1 127 ? -12.532 2.770 23.457 1.00 72.94 127 ARG A CA 1
ATOM 991 C C . ARG A 1 127 ? -12.162 3.979 24.311 1.00 72.94 127 ARG A C 1
ATOM 993 O O . ARG A 1 127 ? -12.703 4.145 25.402 1.00 72.94 127 ARG A O 1
ATOM 1000 N N . THR A 1 128 ? -11.313 4.869 23.798 1.00 81.19 128 THR A N 1
ATOM 1001 C CA . THR A 1 128 ? -10.900 6.086 24.505 1.00 81.19 128 THR A CA 1
ATOM 1002 C C . THR A 1 128 ? -12.094 6.997 24.798 1.00 81.19 128 THR A C 1
ATOM 1004 O O . THR A 1 128 ? -12.207 7.529 25.903 1.00 81.19 128 THR A O 1
ATOM 1007 N N . ARG A 1 129 ? -13.022 7.175 23.846 1.00 77.00 129 ARG A N 1
ATOM 1008 C CA . ARG A 1 129 ? -14.223 8.003 24.059 1.00 77.00 129 ARG A CA 1
ATOM 1009 C C . ARG A 1 129 ? -15.181 7.393 25.079 1.00 77.00 129 ARG A C 1
ATOM 1011 O O . ARG A 1 129 ? -15.756 8.137 25.878 1.00 77.00 129 ARG A O 1
ATOM 1018 N N . GLU A 1 130 ? -15.353 6.073 25.068 1.00 75.81 130 GLU A N 1
ATOM 1019 C CA . GLU A 1 130 ? -16.179 5.363 26.050 1.00 75.81 130 GLU A CA 1
ATOM 1020 C C . GLU A 1 130 ? -15.625 5.522 27.471 1.00 75.81 130 GLU A C 1
ATOM 1022 O O . GLU A 1 130 ? -16.363 5.916 28.379 1.00 75.81 130 GLU A O 1
ATOM 1027 N N . GLU A 1 131 ? -14.321 5.309 27.658 1.00 74.06 131 GLU A N 1
ATOM 1028 C CA . GLU A 1 131 ? -13.656 5.474 28.955 1.00 74.06 131 GLU A CA 1
ATOM 1029 C C . GLU A 1 131 ? -13.707 6.920 29.454 1.00 74.06 131 GLU A C 1
ATOM 1031 O O . GLU A 1 131 ? -14.019 7.172 30.622 1.00 74.06 131 GLU A O 1
ATOM 1036 N N . TRP A 1 132 ? -13.475 7.892 28.568 1.00 76.81 132 TRP A N 1
ATOM 1037 C CA . TRP A 1 132 ? -13.517 9.310 28.922 1.00 76.81 132 TRP A CA 1
ATOM 1038 C C . TRP A 1 132 ? -14.916 9.754 29.359 1.00 76.81 132 TRP A C 1
ATOM 1040 O O . TRP A 1 132 ? -15.068 10.535 30.304 1.00 76.81 132 TRP A O 1
ATOM 1050 N N . ARG A 1 133 ? -15.961 9.220 28.713 1.00 78.44 133 ARG A N 1
ATOM 1051 C CA . ARG A 1 133 ? -17.349 9.466 29.112 1.00 78.44 133 ARG A CA 1
ATOM 1052 C C . ARG A 1 133 ? -17.638 8.836 30.473 1.00 78.44 133 ARG A C 1
ATOM 1054 O O . ARG A 1 133 ? -18.139 9.532 31.349 1.00 78.44 133 ARG A O 1
ATOM 1061 N N . LEU A 1 134 ? -17.284 7.570 30.690 1.00 77.62 134 LEU A N 1
ATOM 1062 C CA . LEU A 1 134 ? -17.521 6.891 31.970 1.00 77.62 134 LEU A CA 1
ATOM 1063 C C . LEU A 1 134 ? -16.798 7.572 33.140 1.00 77.62 134 LEU A C 1
ATOM 1065 O O . LEU A 1 134 ? -17.406 7.771 34.193 1.00 77.62 134 LEU A O 1
ATOM 1069 N N . ASN A 1 135 ? -15.545 7.995 32.951 1.00 77.31 135 ASN A N 1
ATOM 1070 C CA . ASN A 1 135 ? -14.797 8.719 33.979 1.00 77.31 135 ASN A CA 1
ATOM 1071 C C . ASN A 1 135 ? -15.425 10.077 34.310 1.00 77.31 135 ASN A C 1
ATOM 1073 O O . ASN A 1 135 ? -15.511 10.422 35.487 1.00 77.31 135 ASN A O 1
ATOM 1077 N N . ARG A 1 136 ? -15.935 10.814 33.313 1.00 78.44 136 ARG A N 1
ATOM 1078 C CA . ARG A 1 136 ? -16.631 12.085 33.564 1.00 78.44 136 ARG A CA 1
ATOM 1079 C C . ARG A 1 136 ? -17.939 11.904 34.335 1.00 78.44 136 ARG A C 1
ATOM 1081 O O . ARG A 1 136 ? -18.214 12.662 35.257 1.00 78.44 136 ARG A O 1
ATOM 1088 N N . TRP A 1 137 ? -18.729 10.887 34.000 1.00 72.31 137 TRP A N 1
ATOM 1089 C CA . TRP A 1 137 ? -19.964 10.594 34.737 1.00 72.31 137 TRP A CA 1
ATOM 1090 C C . TRP A 1 137 ? -19.670 10.153 36.175 1.00 72.31 137 TRP A C 1
ATOM 1092 O O . TRP A 1 137 ? -20.353 10.580 37.103 1.00 72.31 137 TRP A O 1
ATOM 1102 N N . ARG A 1 138 ? -18.606 9.363 36.376 1.00 74.44 138 ARG A N 1
ATOM 1103 C CA . ARG A 1 138 ? -18.160 8.946 37.709 1.00 74.44 138 ARG A CA 1
ATOM 1104 C C . ARG A 1 138 ? -17.656 10.121 38.553 1.00 74.44 138 ARG A C 1
ATOM 1106 O O . ARG A 1 138 ? -17.873 10.099 39.756 1.00 74.44 138 ARG A O 1
ATOM 1113 N N . SER A 1 139 ? -17.017 11.136 37.961 1.00 70.69 139 SER A N 1
ATOM 1114 C CA . SER A 1 139 ? -16.625 12.343 38.705 1.00 70.69 139 SER A CA 1
ATOM 1115 C C . SER A 1 139 ? -17.821 13.207 39.105 1.00 70.69 139 SER A C 1
ATOM 1117 O O . SER A 1 139 ? -17.818 13.736 40.204 1.00 70.69 139 SER A O 1
ATOM 1119 N N . THR A 1 140 ? -18.860 13.310 38.270 1.00 69.94 140 THR A N 1
ATOM 1120 C CA . THR A 1 140 ? -20.048 14.131 38.574 1.00 69.94 140 THR A CA 1
ATOM 1121 C C . THR A 1 140 ? -20.956 13.506 39.637 1.00 69.94 140 THR A C 1
ATOM 1123 O O . THR A 1 140 ? -21.589 14.223 40.398 1.00 69.94 140 THR A O 1
ATOM 1126 N N . LEU A 1 141 ? -21.014 12.175 39.726 1.00 66.50 141 LEU A N 1
ATOM 1127 C CA . LEU A 1 141 ? -21.851 11.469 40.708 1.00 66.50 141 LEU A CA 1
ATOM 1128 C C . LEU A 1 141 ? -21.167 11.243 42.066 1.00 66.50 141 LEU A C 1
ATOM 1130 O O . LEU A 1 141 ? -21.800 10.723 42.978 1.00 66.50 141 LEU A O 1
ATOM 1134 N N . ARG A 1 142 ? -19.883 11.596 42.211 1.00 57.56 142 ARG A N 1
ATOM 1135 C CA . ARG A 1 142 ? -19.133 11.411 43.465 1.00 57.56 142 ARG A CA 1
ATOM 1136 C C . ARG A 1 142 ? -19.377 12.523 44.493 1.00 57.56 142 ARG A C 1
ATOM 1138 O O . ARG A 1 142 ? -19.032 12.327 45.650 1.00 57.56 142 ARG A O 1
ATOM 1145 N N . ASP A 1 143 ? -19.995 13.628 44.073 1.00 58.06 143 ASP A N 1
ATOM 1146 C CA . ASP A 1 143 ? -20.261 14.820 44.896 1.00 58.06 143 ASP A CA 1
ATOM 1147 C C . ASP A 1 143 ? -21.729 14.921 45.365 1.00 58.06 143 ASP A C 1
ATOM 1149 O O . ASP A 1 143 ? -22.179 15.972 45.821 1.00 58.06 143 ASP A O 1
ATOM 1153 N N . HIS A 1 144 ? -22.495 13.830 45.266 1.00 53.62 144 HIS A N 1
ATOM 1154 C CA . HIS A 1 144 ? -23.865 13.752 45.775 1.00 53.62 144 HIS A CA 1
ATOM 1155 C C . HIS A 1 144 ? -23.978 12.630 46.817 1.00 53.62 144 HIS A C 1
ATOM 1157 O O . HIS A 1 144 ? -24.244 11.478 46.474 1.00 53.62 144 HIS A O 1
ATOM 1163 N N . THR A 1 145 ? -23.760 13.000 48.084 1.00 46.06 145 THR A N 1
ATOM 1164 C CA . THR A 1 145 ? -24.217 12.281 49.291 1.00 46.06 145 THR A CA 1
ATOM 1165 C C . THR A 1 145 ? -25.110 13.214 50.085 1.00 46.06 145 THR A C 1
ATOM 1167 O O . THR A 1 145 ? -24.778 14.422 50.108 1.00 46.06 145 THR A O 1
#

Radius of gyration: 30.61 Å; chains: 1; bounding box: 80×29×87 Å